Protein 8D4W (pdb70)

Sequence (136 aa):
IDWDQMNNQVIKEFRETGGKAGGLFEGSSPLVLVHHTGAKSGKQQRIAPLVPLLDGDRIYIFGSKGGADSHPDWYHNLVANPDTVVVELGTETFFPVKARVLTTGAERDEIYAKQVAVAPQFGDYQRRKTTRVIPVVELQRV

B-factor: mean 30.89, std 14.67, range [15.56, 97.84]

Radius of gyration: 14.44 Å; Cα contacts (8 Å, |Δi|>4): 246; chains: 1; bounding box: 36×35×35 Å

Secondary structure (DSSP, 8-state):
--HHHHHHHHHHHHHHHTS---GGGTTS--EEEEEE-TTT--EEEEEE--EEETTEEEEE--GGG-SS--HHHHHHHH--EEEEEETTEEEEEEEEE--HHHHHHHHHHHHHH-THHHHHHHH-SSPPPEEEEEE-

Structure (mmCIF, N/CA/C/O backbone):
data_8D4W
#
_entry.id   8D4W
#
_cell.length_a   128.809
_cell.length_b   128.809
_cell.length_c   128.809
_cell.angle_alpha   90.000
_cell.angle_beta   90.000
_cell.angle_gamma   90.000
#
_symmetry.space_group_name_H-M   'I 41 3 2'
#
loop_
_entity.id
_entity.type
_entity.pdbx_description
1 polymer 'Cell entry (Mce) related family protein'
2 non-polymer GLYCEROL
3 non-polymer DI(HYDROXYETHYL)ETHER
4 water water
#
loop_
_atom_site.group_PDB
_atom_site.id
_atom_site.type_symbol
_atom_site.label_atom_id
_atom_site.label_alt_id
_atom_site.label_comp_id
_atom_site.label_asym_id
_atom_site.label_entity_id
_atom_site.label_seq_id
_atom_site.pdbx_PDB_ins_code
_atom_site.Cartn_x
_atom_site.Cartn_y
_atom_site.Cartn_z
_atom_site.occupancy
_atom_site.B_iso_or_equiv
_atom_site.auth_seq_id
_atom_site.auth_comp_id
_atom_site.auth_asym_id
_atom_site.auth_atom_id
_atom_site.pdbx_PDB_model_num
ATOM 1 N N . ILE A 1 5 ? 30.004 0.834 -9.328 1.00 79.49 5 ILE A N 1
ATOM 2 C CA . ILE A 1 5 ? 29.378 0.434 -10.589 1.00 82.90 5 ILE A CA 1
ATOM 3 C C . ILE A 1 5 ? 28.492 1.523 -11.208 1.00 86.06 5 ILE A C 1
ATOM 4 O O . ILE A 1 5 ? 27.467 1.907 -10.646 1.00 86.49 5 ILE A O 1
ATOM 9 N N . ASP A 1 6 ? 28.900 2.012 -12.378 1.00 83.09 6 ASP A N 1
ATOM 10 C CA . ASP A 1 6 ? 28.198 3.094 -13.068 1.00 82.46 6 ASP A CA 1
ATOM 11 C C . ASP A 1 6 ? 27.075 2.468 -13.887 1.00 77.30 6 ASP A C 1
ATOM 12 O O . ASP A 1 6 ? 27.290 2.008 -15.011 1.00 75.75 6 ASP A O 1
ATOM 17 N N . TRP A 1 7 ? 25.864 2.464 -13.326 1.00 74.21 7 TRP A N 1
ATOM 18 C CA . TRP A 1 7 ? 24.726 1.869 -14.020 1.00 76.24 7 TRP A CA 1
ATOM 19 C C . TRP A 1 7 ? 24.286 2.713 -15.208 1.00 75.09 7 TRP A C 1
ATOM 20 O O . TRP A 1 7 ? 23.818 2.169 -16.215 1.00 68.95 7 TRP A O 1
ATOM 31 N N . ASP A 1 8 ? 24.425 4.037 -15.108 1.00 77.67 8 ASP A N 1
ATOM 32 C CA . ASP A 1 8 ? 23.958 4.916 -16.174 1.00 77.39 8 ASP A CA 1
ATOM 33 C C . ASP A 1 8 ? 24.806 4.760 -17.429 1.00 73.82 8 ASP A C 1
ATOM 34 O O . ASP A 1 8 ? 24.277 4.759 -18.547 1.00 72.16 8 ASP A O 1
ATOM 39 N N . GLN A 1 9 ? 26.123 4.630 -17.265 1.00 74.76 9 GLN A N 1
ATOM 40 C CA . GLN A 1 9 ? 26.985 4.360 -18.410 1.00 71.74 9 GLN A CA 1
ATOM 41 C C . GLN A 1 9 ? 26.772 2.945 -18.923 1.00 64.30 9 GLN A C 1
ATOM 42 O O . GLN A 1 9 ? 26.741 2.713 -20.138 1.00 63.22 9 GLN A O 1
ATOM 48 N N . MET A 1 10 ? 26.611 1.988 -18.011 1.00 61.38 10 MET A N 1
ATOM 49 C CA . MET A 1 10 ? 26.453 0.597 -18.398 1.00 57.25 10 MET A CA 1
ATOM 50 C C . MET A 1 10 ? 25.103 0.332 -19.053 1.00 54.71 10 MET A C 1
ATOM 51 O O . MET A 1 10 ? 24.937 -0.716 -19.682 1.00 51.67 10 MET A O 1
ATOM 56 N N . ASN A 1 11 ? 24.163 1.276 -18.955 1.00 54.07 11 ASN A N 1
ATOM 57 C CA . ASN A 1 11 ? 22.902 1.166 -19.682 1.00 47.76 11 ASN A CA 1
ATOM 58 C C . ASN A 1 11 ? 23.127 1.281 -21.186 1.00 46.14 11 ASN A C 1
ATOM 59 O O . ASN A 1 11 ? 22.654 0.443 -21.964 1.00 37.60 11 ASN A O 1
ATOM 64 N N . ASN A 1 12 ? 23.843 2.322 -21.617 1.00 47.93 12 ASN A N 1
ATOM 65 C CA . ASN A 1 12 ? 24.089 2.499 -23.043 1.00 41.73 12 ASN A CA 1
ATOM 66 C C . ASN A 1 12 ? 24.976 1.395 -23.600 1.00 40.57 12 ASN A C 1
ATOM 67 O O . ASN A 1 12 ? 24.817 1.002 -24.761 1.00 36.53 12 ASN A O 1
ATOM 72 N N . GLN A 1 13 ? 25.903 0.879 -22.789 1.00 41.76 13 GLN A N 1
ATOM 73 C CA . GLN A 1 13 ? 26.759 -0.216 -23.234 1.00 37.44 13 GLN A CA 1
ATOM 74 C C . GLN A 1 13 ? 25.963 -1.502 -23.413 1.00 34.29 13 GLN A C 1
ATOM 75 O O . GLN A 1 13 ? 26.218 -2.269 -24.349 1.00 35.34 13 GLN A O 1
ATOM 81 N N . VAL A 1 14 ? 25.005 -1.759 -22.517 1.00 33.39 14 VAL A N 1
ATOM 82 C CA . VAL A 1 14 ? 24.171 -2.952 -22.637 1.00 34.64 14 VAL A CA 1
ATOM 83 C C . VAL A 1 14 ? 23.271 -2.851 -23.863 1.00 29.90 14 VAL A C 1
ATOM 84 O O . VAL A 1 14 ? 23.077 -3.829 -24.587 1.00 30.34 14 VAL A O 1
ATOM 88 N N . ILE A 1 15 ? 22.721 -1.663 -24.119 1.00 27.67 15 ILE A N 1
ATOM 89 C CA . ILE A 1 15 ? 21.890 -1.459 -25.308 1.00 26.22 15 ILE A CA 1
ATOM 90 C C . ILE A 1 15 ? 22.694 -1.731 -26.576 1.00 30.64 15 ILE A C 1
ATOM 91 O O . ILE A 1 15 ? 22.228 -2.421 -27.493 1.00 25.85 15 ILE A O 1
ATOM 96 N N . LYS A 1 16 ? 23.912 -1.182 -26.647 1.00 29.93 16 LYS A N 1
ATOM 97 C CA . LYS A 1 16 ? 24.805 -1.458 -27.766 1.00 32.00 16 LYS A CA 1
ATOM 98 C C . LYS A 1 16 ? 25.050 -2.951 -27.927 1.00 34.70 16 LYS A C 1
ATOM 99 O O . LYS A 1 16 ? 24.921 -3.495 -29.026 1.00 34.38 16 LYS A O 1
ATOM 105 N N . GLU A 1 17 ? 25.437 -3.623 -26.845 1.00 32.74 17 GLU A N 1
ATOM 106 C CA . GLU A 1 17 ? 25.765 -5.040 -26.938 1.00 37.40 17 GLU A CA 1
ATOM 107 C C . GLU A 1 17 ? 24.548 -5.858 -27.372 1.00 34.74 17 GLU A C 1
ATOM 108 O O . GLU A 1 17 ? 24.654 -6.730 -28.246 1.00 34.15 17 GLU A O 1
ATOM 114 N N . PHE A 1 18 ? 23.378 -5.561 -26.802 1.00 28.64 18 PHE A N 1
ATOM 115 C CA . PHE A 1 18 ? 22.144 -6.231 -27.206 1.00 27.21 18 PHE A CA 1
ATOM 116 C C . PHE A 1 18 ? 21.914 -6.084 -28.704 1.00 30.65 18 PHE A C 1
ATOM 117 O O . PHE A 1 18 ? 21.664 -7.064 -29.416 1.00 29.45 18 PHE A O 1
ATOM 125 N N . ARG A 1 19 ? 21.983 -4.855 -29.209 1.00 26.10 19 ARG A N 1
ATOM 126 C CA . ARG A 1 19 ? 21.667 -4.646 -30.614 1.00 26.42 19 ARG A CA 1
ATOM 127 C C . ARG A 1 19 ? 22.689 -5.304 -31.531 1.00 32.90 19 ARG A C 1
ATOM 128 O O . ARG A 1 19 ? 22.327 -5.820 -32.595 1.00 40.29 19 ARG A O 1
ATOM 136 N N . GLU A 1 20 ? 23.967 -5.305 -31.140 1.00 32.91 20 GLU A N 1
ATOM 137 C CA . GLU A 1 20 ? 25.008 -5.867 -31.991 1.00 38.29 20 GLU A CA 1
ATOM 138 C C . GLU A 1 20 ? 25.020 -7.388 -31.998 1.00 40.61 20 GLU A C 1
ATOM 139 O O . GLU A 1 20 ? 25.541 -7.981 -32.948 1.00 44.84 20 GLU A O 1
ATOM 145 N N . THR A 1 21 ? 24.473 -8.028 -30.968 1.00 34.75 21 THR A N 1
ATOM 146 C CA . THR A 1 21 ? 24.460 -9.482 -30.874 1.00 37.48 21 THR A CA 1
ATOM 147 C C . THR A 1 21 ? 23.106 -10.081 -31.227 1.00 35.26 21 THR A C 1
ATOM 148 O O . THR A 1 21 ? 22.937 -11.299 -31.111 1.00 38.61 21 THR A O 1
ATOM 152 N N . GLY A 1 22 ? 22.149 -9.271 -31.663 1.00 34.56 22 GLY A N 1
ATOM 153 C CA . GLY A 1 22 ? 20.831 -9.801 -31.958 1.00 33.17 22 GLY A CA 1
ATOM 154 C C . GLY A 1 22 ? 20.110 -10.239 -30.701 1.00 29.70 22 GLY A C 1
ATOM 155 O O . GLY A 1 22 ? 19.435 -11.280 -30.704 1.00 29.53 22 GLY A O 1
ATOM 156 N N . GLY A 1 23 ? 20.276 -9.492 -29.616 1.00 27.89 23 GLY A N 1
ATOM 157 C CA . GLY A 1 23 ? 19.577 -9.796 -28.385 1.00 28.77 23 GLY A CA 1
ATOM 158 C C . GLY A 1 23 ? 20.203 -10.913 -27.599 1.00 31.63 23 GLY A C 1
ATOM 159 O O . GLY A 1 23 ? 19.508 -11.596 -26.840 1.00 37.37 23 GLY A O 1
ATOM 160 N N . LYS A 1 24 ? 21.507 -11.133 -27.767 1.00 27.03 24 LYS A N 1
ATOM 161 C CA . LYS A 1 2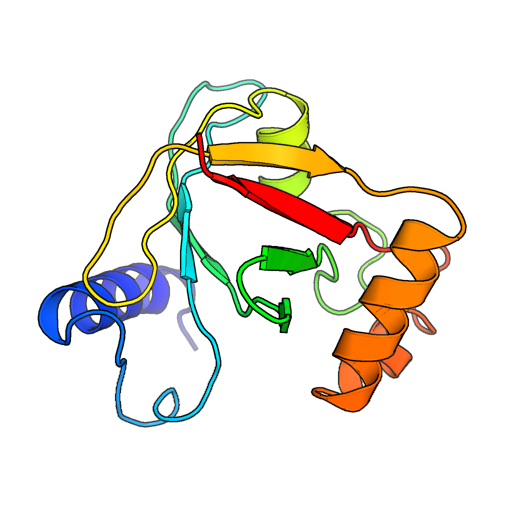4 ? 22.223 -12.201 -27.080 1.00 30.10 24 LYS A CA 1
ATOM 162 C C . LYS A 1 24 ? 23.436 -11.597 -26.379 1.00 33.23 24 LYS A C 1
ATOM 163 O O . LYS A 1 24 ? 24.586 -11.893 -26.698 1.00 36.72 24 LYS A O 1
ATOM 169 N N . ALA A 1 25 ? 23.156 -10.705 -25.429 1.00 34.04 25 ALA A N 1
ATOM 170 C CA . ALA A 1 25 ? 24.218 -10.011 -24.718 1.00 35.85 25 ALA A CA 1
ATOM 171 C C . ALA A 1 25 ? 25.129 -11.025 -24.041 1.00 39.57 25 ALA A C 1
ATOM 172 O O . ALA A 1 25 ? 24.665 -12.030 -23.493 1.00 35.17 25 ALA A O 1
ATOM 174 N N . GLY A 1 26 ? 26.430 -10.762 -24.093 1.00 39.54 26 GLY A N 1
ATOM 175 C CA . GLY A 1 26 ? 27.438 -11.685 -23.625 1.00 43.35 26 GLY A CA 1
ATOM 176 C C . GLY A 1 26 ? 27.997 -11.316 -22.266 1.00 47.06 26 GLY A C 1
ATOM 177 O O . GLY A 1 26 ? 27.391 -10.568 -21.489 1.00 43.71 26 GLY A O 1
ATOM 178 N N . GLY A 1 27 ? 29.175 -11.859 -21.975 1.00 50.49 27 GLY A N 1
ATOM 179 C CA . GLY A 1 27 ? 29.798 -11.602 -20.689 1.00 55.34 27 GLY A CA 1
ATOM 180 C C . GLY A 1 27 ? 28.926 -12.088 -19.551 1.00 51.99 27 GLY A C 1
ATOM 181 O O . GLY A 1 27 ? 28.320 -13.165 -19.609 1.00 45.34 27 GLY A O 1
ATOM 182 N N . LEU A 1 28 ? 28.835 -11.271 -18.501 1.00 53.95 28 LEU A N 1
ATOM 183 C CA . LEU A 1 28 ? 28.057 -11.669 -17.334 1.00 57.83 28 LEU A CA 1
ATOM 184 C C . LEU A 1 28 ? 26.554 -11.662 -17.581 1.00 41.45 28 LEU A C 1
ATOM 185 O O . LEU A 1 28 ? 25.806 -12.137 -16.721 1.00 52.21 28 LEU A O 1
ATOM 190 N N . PHE A 1 29 ? 26.090 -11.158 -18.728 1.00 47.44 29 PHE A N 1
ATOM 191 C CA . PHE A 1 29 ? 24.673 -11.182 -19.076 1.00 33.20 29 PHE A CA 1
ATOM 192 C C . PHE A 1 29 ? 24.272 -12.379 -19.919 1.00 42.32 29 PHE A C 1
ATOM 193 O O . PHE A 1 29 ? 23.099 -12.488 -20.274 1.00 36.82 29 PHE A O 1
ATOM 201 N N . GLU A 1 30 ? 25.208 -13.279 -20.230 1.00 36.25 30 GLU A N 1
ATOM 202 C CA . GLU A 1 30 ? 25.029 -14.228 -21.327 1.00 36.72 30 GLU A CA 1
ATOM 203 C C . GLU A 1 30 ? 23.716 -15.005 -21.259 1.00 36.42 30 GLU A C 1
ATOM 204 O O . GLU A 1 30 ? 23.012 -15.142 -22.263 1.00 44.06 30 GLU A O 1
ATOM 210 N N . GLY A 1 31 ? 23.385 -15.557 -20.106 1.00 34.27 31 GLY A N 1
ATOM 211 C CA . GLY A 1 31 ? 22.228 -16.424 -20.038 1.00 31.45 31 GLY A CA 1
ATOM 212 C C . GLY A 1 31 ? 20.931 -15.791 -19.586 1.00 26.90 31 GLY A C 1
ATOM 213 O O . GLY A 1 31 ? 19.911 -16.487 -19.515 1.00 31.53 31 GLY A O 1
ATOM 214 N N A SER A 1 32 ? 20.927 -14.508 -19.275 0.22 26.93 32 SER A N 1
ATOM 215 N N B SER A 1 32 ? 20.925 -14.504 -19.302 0.78 26.90 32 SER A N 1
ATOM 216 C CA A SER A 1 32 ? 19.730 -13.946 -18.666 0.22 27.72 32 SER A CA 1
ATOM 217 C CA B SER A 1 32 ? 19.742 -13.915 -18.698 0.78 27.67 32 SER A CA 1
ATOM 218 C C A SER A 1 32 ? 18.689 -13.618 -19.733 0.22 26.38 32 SER A C 1
ATOM 219 C C B SER A 1 32 ? 18.685 -13.633 -19.760 0.78 26.35 32 SER A C 1
ATOM 220 O O A SER A 1 32 ? 19.038 -13.110 -20.804 0.22 25.08 32 SER A O 1
ATOM 221 O O B SER A 1 32 ? 19.014 -13.135 -20.842 0.78 25.04 32 SER A O 1
ATOM 226 N N . PRO A 1 33 ? 17.411 -13.892 -19.468 1.00 27.32 33 PRO A N 1
ATOM 227 C CA . PRO A 1 33 ? 16.358 -13.331 -20.316 1.00 26.67 33 PRO A CA 1
ATOM 228 C C . PRO A 1 33 ? 16.530 -11.817 -20.319 1.00 26.34 33 PRO A C 1
ATOM 229 O O . PRO A 1 33 ? 16.823 -11.210 -19.286 1.00 27.99 33 PRO A O 1
ATOM 233 N N . LEU A 1 34 ? 16.361 -11.198 -21.493 1.00 24.92 34 LEU A N 1
ATOM 234 C CA . LEU A 1 34 ? 16.562 -9.752 -21.603 1.00 25.03 34 LEU A CA 1
ATOM 235 C C . LEU A 1 34 ? 15.764 -9.147 -22.759 1.00 24.12 34 LEU A C 1
ATOM 236 O O . LEU A 1 34 ? 15.721 -9.724 -23.853 1.00 24.96 34 LEU A O 1
ATOM 241 N N . VAL A 1 35 ? 15.116 -8.013 -22.502 1.00 18.99 35 VAL A N 1
ATOM 242 C CA . VAL A 1 35 ? 14.425 -7.229 -23.525 1.00 19.61 35 VAL A CA 1
ATOM 243 C C . VAL A 1 35 ? 14.793 -5.767 -23.334 1.00 18.75 35 VAL A C 1
ATOM 244 O O . VAL A 1 35 ? 15.121 -5.336 -22.223 1.00 20.26 35 VAL A O 1
ATOM 248 N N . LEU A 1 36 ? 14.736 -4.990 -24.411 1.00 18.60 36 LEU A N 1
ATOM 249 C CA . LEU A 1 36 ? 14.863 -3.537 -24.291 1.00 18.68 36 LEU A CA 1
ATOM 250 C C . LEU A 1 36 ? 13.471 -2.927 -24.415 1.00 18.74 36 LEU A C 1
ATOM 251 O O . LEU A 1 36 ? 12.805 -3.112 -25.440 1.00 20.38 36 LEU A O 1
ATOM 256 N N . VAL A 1 37 ? 13.026 -2.219 -23.384 1.00 18.69 37 VAL A N 1
ATOM 257 C CA . VAL A 1 37 ? 11.676 -1.657 -23.354 1.00 17.85 37 VAL A CA 1
ATOM 258 C C . VAL A 1 37 ? 11.779 -0.143 -23.452 1.00 18.07 37 VAL A C 1
ATOM 259 O O . VAL A 1 37 ? 12.352 0.507 -22.563 1.00 19.96 37 VAL A O 1
ATOM 263 N N . HIS A 1 38 ? 11.205 0.429 -24.510 1.00 19.95 38 HIS A N 1
ATOM 264 C CA . HIS A 1 38 ? 11.134 1.876 -24.638 1.00 18.70 38 HIS A CA 1
ATOM 265 C C . HIS A 1 38 ? 9.984 2.397 -23.785 1.00 19.31 38 HIS A C 1
ATOM 266 O O . HIS A 1 38 ? 8.930 1.762 -23.678 1.00 21.71 38 HIS A O 1
ATOM 273 N N . HIS A 1 39 ? 10.202 3.538 -23.134 1.00 20.35 39 HIS A N 1
ATOM 274 C CA . HIS A 1 39 ? 9.138 4.130 -22.330 1.00 20.32 39 HIS A CA 1
ATOM 275 C C . HIS A 1 39 ? 9.245 5.637 -22.386 1.00 24.08 39 HIS A C 1
ATOM 276 O O . HIS A 1 39 ? 10.345 6.193 -22.426 1.00 25.05 39 HIS A O 1
ATOM 283 N N . THR A 1 40 ? 8.084 6.291 -22.382 1.00 25.93 40 THR A N 1
ATOM 284 C CA . THR A 1 40 ? 7.975 7.733 -22.536 1.00 29.47 40 THR A CA 1
ATOM 285 C C . THR A 1 40 ? 7.515 8.346 -21.219 1.00 30.20 40 THR A C 1
ATOM 286 O O . THR A 1 40 ? 6.495 7.930 -20.655 1.00 29.22 40 THR A O 1
ATOM 290 N N . GLY A 1 41 ? 8.285 9.310 -20.726 1.00 31.53 41 GLY A N 1
ATOM 291 C CA . GLY A 1 41 ? 7.966 10.010 -19.491 1.00 31.16 41 GLY A CA 1
ATOM 292 C C . GLY A 1 41 ? 6.529 10.478 -19.369 1.00 33.27 41 GLY A C 1
ATOM 293 O O . GLY A 1 41 ? 5.997 11.149 -20.261 1.00 36.92 41 GLY A O 1
ATOM 294 N N . ALA A 1 42 ? 5.897 10.144 -18.244 1.00 35.26 42 ALA A N 1
ATOM 295 C CA . ALA A 1 42 ? 4.480 10.452 -18.066 1.00 38.53 42 ALA A CA 1
ATOM 296 C C . ALA A 1 42 ? 4.214 11.948 -18.172 1.00 46.06 42 ALA A C 1
ATOM 297 O O . ALA A 1 42 ? 3.175 12.367 -18.698 1.00 47.28 42 ALA A O 1
ATOM 299 N N . LYS A 1 43 ? 5.141 12.766 -17.682 1.00 39.81 43 LYS A N 1
ATOM 300 C CA . LYS A 1 43 ? 5.002 14.214 -17.710 1.00 52.15 43 LYS A CA 1
ATOM 301 C C . LYS A 1 43 ? 5.808 14.862 -18.824 1.00 57.56 43 LYS A C 1
ATOM 302 O O . LYS A 1 43 ? 5.307 15.764 -19.506 1.00 59.28 43 LYS A O 1
ATOM 308 N N . SER A 1 44 ? 7.042 14.402 -19.035 1.00 62.61 44 SER A N 1
ATOM 309 C CA . SER A 1 44 ? 7.951 15.062 -19.963 1.00 58.60 44 SER A CA 1
ATOM 310 C C . SER A 1 44 ? 7.676 14.684 -21.409 1.00 59.34 44 SER A C 1
ATOM 311 O O . SER A 1 44 ? 7.868 15.510 -22.310 1.00 61.76 44 SER A O 1
ATOM 314 N N . GLY A 1 45 ? 7.229 13.457 -21.652 1.00 44.70 45 GLY A N 1
ATOM 315 C CA . GLY A 1 45 ? 7.259 12.933 -22.996 1.00 46.49 45 GLY A CA 1
ATOM 316 C C . GLY A 1 45 ? 8.629 12.484 -23.445 1.00 44.04 45 GLY A C 1
ATOM 317 O O . GLY A 1 45 ? 8.800 12.153 -24.624 1.00 43.13 45 GLY A O 1
ATOM 318 N N . LYS A 1 46 ? 9.606 12.441 -22.536 1.00 40.22 46 LYS A N 1
ATOM 319 C CA . LYS A 1 46 ? 10.971 12.062 -22.891 1.00 41.61 46 LYS A CA 1
ATOM 320 C C . LYS A 1 46 ? 11.121 10.547 -22.953 1.00 31.23 46 LYS A C 1
ATOM 321 O O . LYS A 1 46 ? 10.733 9.832 -22.022 1.00 30.19 46 LYS A O 1
ATOM 327 N N A GLN A 1 47 ? 11.734 10.066 -24.031 0.51 29.84 47 GLN A N 1
ATOM 328 N N B GLN A 1 47 ? 11.697 10.058 -24.047 0.49 29.85 47 GLN A N 1
ATOM 329 C CA A GLN A 1 47 ? 11.852 8.638 -24.275 0.51 28.07 47 GLN A CA 1
ATOM 330 C CA B GLN A 1 47 ? 11.821 8.623 -24.251 0.49 28.07 47 GLN A CA 1
ATOM 331 C C A GLN A 1 47 ? 13.155 8.081 -23.715 0.51 27.04 47 GLN A C 1
ATOM 332 C C B GLN A 1 47 ? 13.137 8.086 -23.705 0.49 27.05 47 GLN A C 1
ATOM 333 O O A GLN A 1 47 ? 14.223 8.680 -23.872 0.51 28.93 47 GLN A O 1
ATOM 334 O O B GLN A 1 47 ? 14.193 8.704 -23.859 0.49 28.94 47 GLN A O 1
ATOM 345 N N . ARG A 1 48 ? 13.054 6.914 -23.082 1.00 24.81 48 ARG A N 1
ATOM 346 C CA . ARG A 1 48 ? 14.195 6.217 -22.509 1.00 25.49 48 ARG A CA 1
ATOM 347 C C . ARG A 1 48 ? 14.082 4.736 -22.867 1.00 22.19 48 ARG A C 1
ATOM 348 O O . ARG A 1 48 ? 13.016 4.239 -23.241 1.00 24.05 48 ARG A O 1
ATOM 356 N N . ILE A 1 49 ? 15.193 4.027 -22.747 1.00 23.63 49 ILE A N 1
ATOM 357 C CA . ILE A 1 49 ? 15.219 2.584 -22.986 1.00 22.49 49 ILE A CA 1
ATOM 358 C C . ILE A 1 49 ? 15.630 1.893 -21.698 1.00 23.29 49 ILE A C 1
ATOM 359 O O . ILE A 1 49 ? 16.694 2.195 -21.141 1.00 25.43 49 ILE A O 1
ATOM 364 N N . ALA A 1 50 ? 14.811 0.957 -21.246 1.00 21.56 50 ALA A N 1
ATOM 365 C CA . ALA A 1 50 ? 15.108 0.178 -20.048 1.00 21.49 50 ALA A CA 1
ATOM 366 C C . ALA A 1 50 ? 15.447 -1.245 -20.449 1.00 19.63 50 ALA A C 1
ATOM 367 O O . ALA A 1 50 ? 14.555 -1.979 -20.912 1.00 20.10 50 ALA A O 1
ATOM 369 N N . PRO A 1 51 ? 16.688 -1.701 -20.264 1.00 20.18 51 PRO A N 1
ATOM 370 C CA . PRO A 1 51 ? 16.972 -3.145 -20.398 1.00 19.10 51 PRO A CA 1
ATOM 371 C C . PRO A 1 51 ? 16.416 -3.843 -19.168 1.00 20.49 51 PRO A C 1
ATOM 372 O O . PRO A 1 51 ? 16.756 -3.489 -18.032 1.00 23.56 51 PRO A O 1
ATOM 376 N N . LEU A 1 52 ? 15.495 -4.776 -19.381 1.00 18.00 52 LEU A N 1
ATOM 377 C CA . LEU A 1 52 ? 14.760 -5.419 -18.311 1.00 17.54 52 LEU A CA 1
ATOM 378 C C . LEU A 1 52 ? 14.768 -6.922 -18.525 1.00 19.49 52 LEU A C 1
ATOM 379 O O . LEU A 1 52 ? 14.807 -7.405 -19.656 1.00 19.25 52 LEU A O 1
ATOM 384 N N . VAL A 1 53 ? 14.730 -7.661 -17.420 1.00 19.53 53 VAL A N 1
ATOM 385 C CA . VAL A 1 53 ? 14.670 -9.120 -17.454 1.00 20.37 53 VAL A CA 1
ATOM 386 C C . VAL A 1 53 ? 13.198 -9.529 -17.458 1.00 19.46 53 VAL A C 1
ATOM 387 O O . VAL A 1 53 ? 12.513 -9.341 -16.442 1.00 20.73 53 VAL A O 1
ATOM 391 N N . PRO A 1 54 ? 12.690 -10.094 -18.540 1.00 18.20 54 PRO A N 1
ATOM 392 C CA . PRO A 1 54 ? 11.276 -10.451 -18.617 1.00 19.46 54 PRO A CA 1
ATOM 393 C C . PRO A 1 54 ? 11.081 -11.899 -18.190 1.00 18.11 54 PRO A C 1
ATOM 394 O O . PRO A 1 54 ? 12.042 -12.665 -18.027 1.00 20.02 54 PRO A O 1
ATOM 398 N N . LEU A 1 55 ? 9.806 -12.261 -18.009 1.00 17.57 55 LEU A N 1
ATOM 399 C CA . LEU A 1 55 ? 9.385 -13.656 -18.056 1.00 17.04 55 LEU A CA 1
ATOM 400 C C . LEU A 1 55 ? 8.889 -13.926 -19.475 1.00 18.47 55 LEU A C 1
ATOM 401 O O . LEU A 1 55 ? 8.012 -13.200 -19.978 1.00 18.22 55 LEU A O 1
ATOM 406 N N . LEU A 1 56 ? 9.493 -14.891 -20.148 1.00 19.57 56 LEU A N 1
ATOM 407 C CA . LEU A 1 56 ? 9.137 -15.241 -21.526 1.00 20.02 56 LEU A CA 1
ATOM 408 C C . LEU A 1 56 ? 8.358 -16.548 -21.451 1.00 21.48 56 LEU A C 1
ATOM 409 O O . LEU A 1 56 ? 8.931 -17.640 -21.500 1.00 26.66 56 LEU A O 1
ATOM 414 N N . ASP A 1 57 ? 7.051 -16.435 -21.257 1.00 24.46 57 ASP A N 1
ATOM 415 C CA . ASP A 1 57 ? 6.202 -17.580 -20.947 1.00 27.76 57 ASP A CA 1
ATOM 416 C C . ASP A 1 57 ? 5.489 -17.946 -22.233 1.00 34.03 57 ASP A C 1
ATOM 417 O O . ASP A 1 57 ? 4.565 -17.244 -22.660 1.00 34.36 57 ASP A O 1
ATOM 422 N N . GLY A 1 58 ? 5.929 -19.032 -22.858 1.00 35.74 58 GLY A N 1
ATOM 423 C CA . GLY A 1 58 ? 5.471 -19.308 -24.204 1.00 34.76 58 GLY A CA 1
ATOM 424 C C . GLY A 1 58 ? 5.896 -18.162 -25.094 1.00 34.77 58 GLY A C 1
ATOM 425 O O . GLY A 1 58 ? 7.068 -17.771 -25.119 1.00 37.13 58 GLY A O 1
ATOM 426 N N . ASP A 1 59 ? 4.925 -17.587 -25.804 1.00 33.88 59 ASP A N 1
ATOM 427 C CA . ASP A 1 59 ? 5.153 -16.455 -26.692 1.00 32.93 59 ASP A CA 1
ATOM 428 C C . ASP A 1 59 ? 4.721 -15.121 -26.085 1.00 34.20 59 ASP A C 1
ATOM 429 O O . ASP A 1 59 ? 4.610 -14.124 -26.805 1.00 33.06 59 ASP A O 1
ATOM 434 N N . ARG A 1 60 ? 4.482 -15.068 -24.785 1.00 25.89 60 ARG A N 1
ATOM 435 C CA . ARG A 1 60 ? 4.083 -13.823 -24.158 1.00 23.28 60 ARG A CA 1
ATOM 436 C C . ARG A 1 60 ? 5.247 -13.259 -23.359 1.00 22.49 60 ARG A C 1
ATOM 437 O O . ARG A 1 60 ? 6.171 -13.983 -22.978 1.00 23.63 60 ARG A O 1
ATOM 445 N N . ILE A 1 61 ? 5.216 -11.949 -23.143 1.00 19.03 61 ILE A N 1
ATOM 446 C CA . ILE A 1 61 ? 6.341 -11.212 -22.577 1.00 18.25 61 ILE A CA 1
ATOM 447 C C . ILE A 1 61 ? 5.820 -10.434 -21.380 1.00 17.63 61 ILE A C 1
ATOM 448 O O . ILE A 1 61 ? 4.911 -9.609 -21.541 1.00 18.02 61 ILE A O 1
ATOM 453 N N . TYR A 1 62 ? 6.394 -10.656 -20.192 1.00 16.34 62 TYR A N 1
ATOM 454 C CA . TYR A 1 62 ? 5.989 -9.929 -18.998 1.00 15.87 62 TYR A CA 1
ATOM 455 C C . TYR A 1 62 ? 7.198 -9.293 -18.326 1.00 15.95 62 TYR A C 1
ATOM 456 O O . TYR A 1 62 ? 8.292 -9.878 -18.315 1.00 16.87 62 TYR A O 1
ATOM 465 N N . ILE A 1 63 ? 6.991 -8.116 -17.740 1.00 16.55 63 ILE A N 1
ATOM 466 C CA . ILE A 1 63 ? 8.012 -7.416 -16.974 1.00 15.56 63 ILE A CA 1
ATOM 467 C C . ILE A 1 63 ? 7.446 -7.073 -15.601 1.00 16.22 63 ILE A C 1
ATOM 468 O O . ILE A 1 63 ? 6.225 -7.067 -15.382 1.00 17.77 63 ILE A O 1
ATOM 473 N N . PHE A 1 64 ? 8.352 -6.836 -14.659 1.00 16.43 64 PHE A N 1
ATOM 474 C CA . PHE A 1 64 ? 8.012 -6.809 -13.231 1.00 16.98 64 PHE A CA 1
ATOM 475 C C . PHE A 1 64 ? 8.534 -5.539 -12.584 1.00 17.27 64 PHE A C 1
ATOM 476 O O . PHE A 1 64 ? 9.739 -5.265 -12.648 1.00 17.85 64 PHE A O 1
ATOM 484 N N . GLY A 1 65 ? 7.642 -4.781 -11.942 1.00 17.08 65 GLY A N 1
ATOM 485 C CA . GLY A 1 65 ? 8.070 -3.537 -11.329 1.00 17.63 65 GLY A CA 1
ATOM 486 C C . GLY A 1 65 ? 8.662 -3.701 -9.946 1.00 17.35 65 GLY A C 1
ATOM 487 O O . GLY A 1 65 ? 8.251 -3.020 -9.006 1.00 18.22 65 GLY A O 1
ATOM 488 N N . SER A 1 66 ? 9.636 -4.606 -9.803 1.00 18.12 66 SER A N 1
ATOM 489 C CA . SER A 1 66 ? 10.116 -4.953 -8.464 1.00 18.17 66 SER A CA 1
ATOM 490 C C . SER A 1 66 ? 10.898 -3.827 -7.787 1.00 18.48 66 SER A C 1
ATOM 491 O O . SER A 1 66 ? 10.772 -3.640 -6.570 1.00 18.06 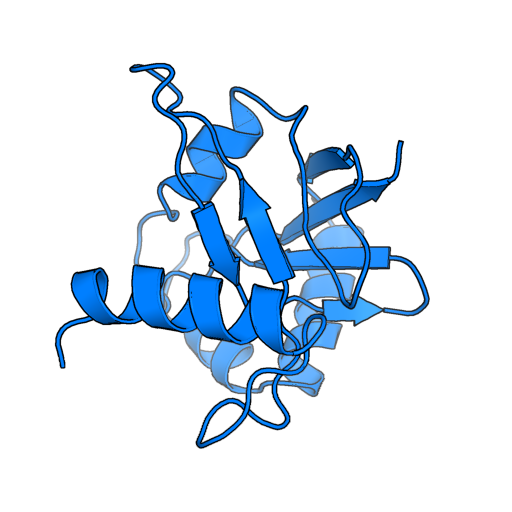66 SER A O 1
ATOM 494 N N . LYS A 1 67 ? 11.762 -3.130 -8.527 1.00 19.55 67 LYS A N 1
ATOM 495 C CA . LYS A 1 67 ? 12.599 -2.067 -7.965 1.00 20.84 67 LYS A CA 1
ATOM 496 C C . LYS A 1 67 ? 13.295 -2.534 -6.682 1.00 20.21 67 LYS A C 1
ATOM 497 O O . LYS A 1 67 ? 13.368 -1.820 -5.682 1.00 20.97 67 LYS A O 1
ATOM 503 N N . GLY A 1 68 ? 13.806 -3.769 -6.714 1.00 22.49 68 GLY A N 1
ATOM 504 C CA . GLY A 1 68 ? 14.550 -4.267 -5.564 1.00 23.37 68 GLY A CA 1
ATOM 505 C C . GLY A 1 68 ? 13.763 -4.407 -4.276 1.00 22.03 68 GLY A C 1
ATOM 506 O O . GLY A 1 68 ? 14.363 -4.502 -3.205 1.00 23.79 68 GLY A O 1
ATOM 507 N N . GLY A 1 69 ? 12.429 -4.420 -4.344 1.00 19.92 69 GLY A N 1
ATOM 508 C CA . GLY A 1 69 ? 11.622 -4.436 -3.137 1.00 20.38 69 GLY A CA 1
ATOM 509 C C . GLY A 1 69 ? 11.428 -3.083 -2.486 1.00 19.76 69 GLY A C 1
ATOM 510 O O . GLY A 1 69 ? 11.032 -3.024 -1.329 1.00 21.72 69 GLY A O 1
ATOM 511 N N . ALA A 1 70 ? 11.654 -1.992 -3.227 1.00 21.13 70 ALA A N 1
ATOM 512 C CA . ALA A 1 70 ? 11.459 -0.644 -2.709 1.00 22.21 70 ALA A CA 1
ATOM 513 C C . ALA A 1 70 ? 9.975 -0.377 -2.458 1.00 21.14 70 ALA A C 1
ATOM 514 O O . ALA A 1 70 ? 9.103 -1.084 -2.966 1.00 20.58 70 ALA A O 1
ATOM 516 N N . ASP A 1 71 ? 9.698 0.675 -1.693 1.00 22.41 71 ASP A N 1
ATOM 517 C CA . ASP A 1 71 ? 8.312 1.060 -1.430 1.00 22.08 71 ASP A CA 1
ATOM 518 C C . ASP A 1 71 ? 7.702 1.896 -2.554 1.00 23.68 71 ASP A C 1
ATOM 519 O O . ASP A 1 71 ? 6.544 2.302 -2.428 1.00 26.14 71 ASP A O 1
ATOM 524 N N . SER A 1 72 ? 8.443 2.191 -3.623 1.00 21.64 72 SER A N 1
ATOM 525 C CA . SER A 1 72 ? 7.919 2.912 -4.776 1.00 22.05 72 SER A CA 1
ATOM 526 C C . SER A 1 72 ? 8.036 2.048 -6.024 1.00 20.84 72 SER A C 1
ATOM 527 O O . SER A 1 72 ? 8.848 1.121 -6.098 1.00 20.34 72 SER A O 1
ATOM 530 N N . HIS A 1 73 ? 7.187 2.335 -7.021 1.00 21.23 73 HIS A N 1
ATOM 531 C CA . HIS A 1 73 ? 7.251 1.685 -8.314 1.00 20.40 73 HIS A CA 1
ATOM 532 C C . HIS A 1 73 ? 8.377 2.314 -9.133 1.00 20.26 73 HIS A C 1
ATOM 533 O O . HIS A 1 73 ? 8.735 3.473 -8.915 1.00 21.74 73 HIS A O 1
ATOM 540 N N . PRO A 1 74 ? 8.944 1.568 -10.074 1.00 19.36 74 PRO A N 1
ATOM 541 C CA . PRO A 1 74 ? 9.929 2.165 -10.988 1.00 19.44 74 PRO A CA 1
ATOM 542 C C . PRO A 1 74 ? 9.273 3.174 -11.921 1.00 21.46 74 PRO A C 1
ATOM 543 O O . PRO A 1 74 ? 8.089 3.074 -12.261 1.00 20.96 74 PRO A O 1
ATOM 547 N N . ASP A 1 75 ? 10.064 4.159 -12.351 1.00 22.28 75 ASP A N 1
ATOM 548 C CA . ASP A 1 75 ? 9.524 5.201 -13.219 1.00 21.68 75 ASP A CA 1
ATOM 549 C C . ASP A 1 75 ? 8.952 4.610 -14.503 1.00 22.57 75 ASP A C 1
ATOM 550 O O . ASP A 1 75 ? 7.933 5.093 -15.012 1.00 22.46 75 ASP A O 1
ATOM 555 N N . TRP A 1 76 ? 9.602 3.581 -15.060 1.00 20.44 76 TRP A N 1
ATOM 556 C CA . TRP A 1 76 ? 9.100 3.006 -16.307 1.00 20.01 76 TRP A CA 1
ATOM 557 C C . TRP A 1 76 ? 7.698 2.450 -16.156 1.00 19.50 76 TRP A C 1
ATOM 558 O O . TRP A 1 76 ? 6.937 2.438 -17.134 1.00 20.88 76 TRP A O 1
ATOM 569 N N . TYR A 1 77 ? 7.323 2.008 -14.947 1.00 17.18 77 TYR A N 1
ATOM 570 C CA . TYR A 1 77 ? 5.965 1.525 -14.747 1.00 19.51 77 TYR A CA 1
ATOM 571 C C . TYR A 1 77 ? 4.958 2.657 -14.906 1.00 20.24 77 TYR A C 1
ATOM 572 O O . TYR A 1 77 ? 3.976 2.517 -15.642 1.00 20.94 77 TYR A O 1
ATOM 581 N N . HIS A 1 78 ? 5.168 3.777 -14.205 1.00 19.08 78 HIS A N 1
ATOM 582 C CA . HIS A 1 78 ? 4.292 4.930 -14.362 1.00 21.38 78 HIS A CA 1
ATOM 583 C C . HIS A 1 78 ? 4.283 5.407 -15.803 1.00 21.89 78 HIS A C 1
ATOM 584 O O . HIS A 1 78 ? 3.244 5.845 -16.298 1.00 24.30 78 HIS A O 1
ATOM 591 N N . ASN A 1 79 ? 5.420 5.303 -16.499 1.00 20.87 79 ASN A N 1
ATOM 592 C CA . ASN A 1 79 ? 5.474 5.765 -17.882 1.00 21.88 79 ASN A CA 1
ATOM 593 C C . ASN A 1 79 ? 4.648 4.879 -18.810 1.00 21.29 79 ASN A C 1
ATOM 594 O O . ASN A 1 79 ? 3.959 5.388 -19.713 1.00 23.08 79 ASN A O 1
ATOM 599 N N . LEU A 1 80 ? 4.677 3.567 -18.588 1.00 20.58 80 LEU A N 1
ATOM 600 C CA . LEU A 1 80 ? 3.883 2.666 -19.410 1.00 21.81 80 LEU A CA 1
ATOM 601 C C . LEU A 1 80 ? 2.399 2.755 -19.087 1.00 23.31 80 LEU A C 1
ATOM 602 O O . LEU A 1 80 ? 1.574 2.571 -19.981 1.00 24.38 80 LEU A O 1
ATOM 607 N N . VAL A 1 81 ? 2.032 3.052 -17.834 1.00 21.93 81 VAL A N 1
ATOM 608 C CA . VAL A 1 81 ? 0.625 3.288 -17.514 1.00 24.20 81 VAL A CA 1
ATOM 609 C C . VAL A 1 81 ? 0.119 4.518 -18.250 1.00 25.30 81 VAL A C 1
ATOM 610 O O . VAL A 1 81 ? -0.983 4.522 -18.822 1.00 28.12 81 VAL A O 1
ATOM 614 N N . ALA A 1 82 ? 0.936 5.572 -18.289 1.00 25.20 82 ALA A N 1
ATOM 615 C CA . ALA A 1 82 ? 0.519 6.804 -18.945 1.00 26.59 82 ALA A CA 1
ATOM 616 C C . ALA A 1 82 ? 0.535 6.677 -20.464 1.00 26.34 82 ALA A C 1
ATOM 617 O O . ALA A 1 82 ? -0.300 7.292 -21.145 1.00 31.04 82 ALA A O 1
ATOM 619 N N . ASN A 1 83 ? 1.483 5.907 -21.004 1.00 26.09 83 ASN A N 1
ATOM 620 C CA . ASN A 1 83 ? 1.732 5.809 -22.447 1.00 26.66 83 ASN A CA 1
ATOM 621 C C . ASN A 1 83 ? 1.975 4.346 -22.791 1.00 22.78 83 ASN A C 1
ATOM 622 O O . ASN A 1 83 ? 3.118 3.914 -22.984 1.00 23.33 83 ASN A O 1
ATOM 627 N N . PRO A 1 84 ? 0.911 3.542 -22.875 1.00 23.24 84 PRO A N 1
ATOM 628 C CA . PRO A 1 84 ? 1.086 2.091 -23.032 1.00 23.37 84 PRO A CA 1
ATOM 629 C C . PRO A 1 84 ? 1.448 1.624 -24.428 1.00 21.87 84 PRO A C 1
ATOM 630 O O . PRO A 1 84 ? 1.845 0.466 -24.573 1.00 22.35 84 PRO A O 1
ATOM 634 N N . ASP A 1 85 ? 1.333 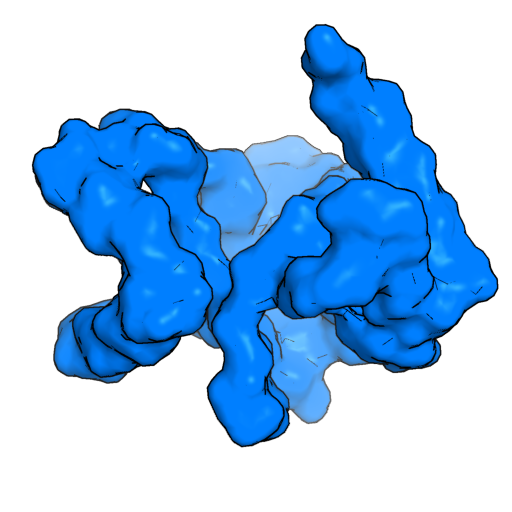2.459 -25.447 1.00 22.13 85 ASP A N 1
ATOM 635 C CA . ASP A 1 85 ? 1.706 2.096 -26.808 1.00 24.05 85 ASP A CA 1
ATOM 636 C C . ASP A 1 85 ? 3.187 2.391 -26.960 1.00 23.31 85 ASP A C 1
ATOM 637 O O . ASP A 1 85 ? 3.593 3.559 -26.976 1.00 27.92 85 ASP A O 1
ATOM 642 N N . THR A 1 86 ? 3.989 1.342 -27.089 1.00 21.31 86 THR A N 1
ATOM 643 C CA . THR A 1 86 ? 5.435 1.526 -27.107 1.00 21.02 86 THR A CA 1
ATOM 644 C C . THR A 1 86 ? 6.082 0.458 -27.986 1.00 20.87 86 THR A C 1
ATOM 645 O O . THR A 1 86 ? 5.428 -0.144 -28.847 1.00 21.48 86 THR A O 1
ATOM 649 N N . VAL A 1 87 ? 7.384 0.274 -27.807 1.00 19.92 87 VAL A N 1
ATOM 650 C CA . VAL A 1 87 ? 8.200 -0.620 -28.619 1.00 21.27 87 VAL A CA 1
ATOM 651 C C . VAL A 1 87 ? 9.049 -1.482 -27.694 1.00 20.58 87 VAL A C 1
ATOM 652 O O . VAL A 1 87 ? 9.533 -1.004 -26.659 1.00 20.37 87 VAL A O 1
ATOM 656 N N A VAL A 1 88 ? 9.223 -2.752 -28.049 0.59 19.04 88 VAL A N 1
ATOM 657 N N B VAL A 1 88 ? 9.242 -2.744 -28.083 0.41 19.11 88 VAL A N 1
ATOM 658 C CA A VAL A 1 88 ? 10.151 -3.632 -27.345 0.59 18.80 88 VAL A CA 1
ATOM 659 C CA B VAL A 1 88 ? 10.119 -3.682 -27.393 0.41 18.79 88 VAL A CA 1
ATOM 660 C C A VAL A 1 88 ? 11.091 -4.283 -28.357 0.59 20.52 88 VAL A C 1
ATOM 661 C C B VAL A 1 88 ? 11.104 -4.273 -28.394 0.41 20.59 88 VAL A C 1
ATOM 662 O O A VAL A 1 88 ? 10.703 -4.572 -29.499 0.59 21.16 88 VAL A O 1
ATOM 663 O O B VAL A 1 88 ? 10.756 -4.527 -29.556 0.41 21.06 88 VAL A O 1
ATOM 670 N N . GLU A 1 89 ? 12.347 -4.466 -27.956 1.00 18.16 89 GLU A N 1
ATOM 671 C CA . GLU A 1 89 ? 13.338 -5.204 -28.732 1.00 19.46 89 GLU A CA 1
ATOM 672 C C . GLU A 1 89 ? 13.601 -6.532 -28.039 1.00 19.41 89 GLU A C 1
ATOM 673 O O . GLU A 1 89 ? 13.884 -6.561 -26.833 1.00 19.94 89 GLU A O 1
ATOM 679 N N . LEU A 1 90 ? 13.416 -7.625 -28.783 1.00 20.64 90 LEU A N 1
ATOM 680 C CA . LEU A 1 90 ? 13.539 -8.988 -28.257 1.00 21.50 90 LEU A CA 1
ATOM 681 C C . LEU A 1 90 ? 14.250 -9.811 -29.314 1.00 24.60 90 LEU A C 1
ATOM 682 O O . LEU A 1 90 ? 13.799 -9.869 -30.467 1.00 25.54 90 LEU A O 1
ATOM 687 N N . GLY A 1 91 ? 15.371 -10.433 -28.949 1.00 22.71 91 GLY A N 1
ATOM 688 C CA . GLY A 1 91 ? 16.102 -11.186 -29.953 1.00 24.43 91 GLY A CA 1
ATOM 689 C C . GLY A 1 91 ? 16.563 -10.258 -31.060 1.00 25.63 91 GLY A C 1
ATOM 690 O O . GLY A 1 91 ? 17.073 -9.160 -30.804 1.00 25.74 91 GLY A O 1
ATOM 691 N N . THR A 1 92 ? 16.350 -10.674 -32.303 1.00 26.09 92 THR A N 1
ATOM 692 C CA . THR A 1 92 ? 16.722 -9.869 -33.459 1.00 26.96 92 THR A CA 1
ATOM 693 C C . THR A 1 92 ? 15.596 -8.962 -33.939 1.00 29.09 92 THR A C 1
ATOM 694 O O . THR A 1 92 ? 15.749 -8.309 -34.980 1.00 32.95 92 THR A O 1
ATOM 698 N N . GLU A 1 93 ? 14.470 -8.925 -33.237 1.00 26.80 93 GLU A N 1
ATOM 699 C CA . GLU A 1 93 ? 13.295 -8.205 -33.698 1.00 28.40 93 GLU A CA 1
ATOM 700 C C . GLU A 1 93 ? 12.958 -7.015 -32.807 1.00 24.81 93 GLU A C 1
ATOM 701 O O . GLU A 1 93 ? 13.351 -6.943 -31.639 1.00 23.78 93 GLU A O 1
ATOM 707 N N . THR A 1 94 ? 12.196 -6.089 -33.381 1.00 26.91 94 THR A N 1
ATOM 708 C CA . THR A 1 94 ? 11.685 -4.904 -32.705 1.00 27.18 94 THR A CA 1
ATOM 709 C C . THR A 1 94 ? 10.215 -4.820 -33.081 1.00 26.11 94 THR A C 1
ATOM 710 O O . THR A 1 94 ? 9.893 -4.816 -34.272 1.00 32.28 94 THR A O 1
ATOM 714 N N A PHE A 1 95 ? 9.338 -4.665 -32.102 0.52 26.06 95 PHE A N 1
ATOM 715 N N B PHE A 1 95 ? 9.315 -4.808 -32.069 0.48 26.14 95 PHE A N 1
ATOM 716 C CA A PHE A 1 95 ? 7.950 -4.672 -32.520 0.52 27.25 95 PHE A CA 1
ATOM 717 C CA B PHE A 1 95 ? 7.845 -4.935 -32.168 0.48 27.67 95 PHE A CA 1
ATOM 718 C C A PHE A 1 95 ? 7.100 -3.779 -31.633 0.52 22.81 95 PHE A C 1
ATOM 719 C C B PHE A 1 95 ? 7.133 -3.708 -31.593 0.48 22.78 95 PHE A C 1
ATOM 720 O O A PHE A 1 95 ? 7.432 -3.538 -30.462 0.52 20.59 95 PHE A O 1
ATOM 721 O O B PHE A 1 95 ? 7.563 -3.193 -30.555 0.48 20.40 95 PHE A O 1
ATOM 736 N N . PRO A 1 96 ? 6.013 -3.253 -32.182 1.00 20.89 96 PRO A N 1
ATOM 737 C CA . PRO A 1 96 ? 5.109 -2.399 -31.411 1.00 20.06 96 PRO A CA 1
ATOM 738 C C . PRO A 1 96 ? 4.338 -3.253 -30.414 1.00 21.82 96 PRO A C 1
ATOM 739 O O . PRO A 1 96 ? 3.907 -4.371 -30.720 1.00 22.97 96 PRO A O 1
ATOM 743 N N . VAL A 1 97 ? 4.148 -2.714 -29.217 1.00 20.68 97 VAL A N 1
ATOM 744 C CA . VAL A 1 97 ? 3.421 -3.420 -28.166 1.00 20.36 97 VAL A CA 1
ATOM 745 C C . VAL A 1 97 ? 2.457 -2.466 -27.481 1.00 21.69 97 VAL A C 1
ATOM 746 O O . VAL A 1 97 ? 2.597 -1.240 -27.539 1.00 23.22 97 VAL A O 1
ATOM 750 N N . LYS A 1 98 ? 1.463 -3.055 -26.817 1.00 21.21 98 LYS A N 1
ATOM 751 C CA . LYS A 1 98 ? 0.576 -2.335 -25.912 1.00 21.89 98 LYS A CA 1
ATOM 752 C C . LYS A 1 98 ? 0.780 -2.912 -24.518 1.00 22.00 98 LYS A C 1
ATOM 753 O O . LYS A 1 98 ? 0.588 -4.114 -24.301 1.00 23.04 98 LYS A O 1
ATOM 759 N N . ALA A 1 99 ? 1.204 -2.074 -23.581 1.00 20.12 99 ALA A N 1
ATOM 760 C CA . ALA A 1 99 ? 1.402 -2.528 -22.210 1.00 18.87 99 ALA A CA 1
ATOM 761 C C . ALA A 1 99 ? 0.060 -2.724 -21.508 1.00 22.65 99 ALA A C 1
ATOM 762 O O . ALA A 1 99 ? -0.828 -1.864 -21.583 1.00 24.73 99 ALA A O 1
ATOM 764 N N . ARG A 1 100 ? -0.087 -3.868 -20.835 1.00 19.88 100 ARG A N 1
ATOM 765 C CA . ARG A 1 100 ? -1.295 -4.200 -20.087 1.00 21.15 100 ARG A CA 1
ATOM 766 C C . ARG A 1 100 ? -0.896 -4.547 -18.668 1.00 18.66 100 ARG A C 1
ATOM 767 O O . ARG A 1 100 ? -0.093 -5.454 -18.464 1.00 18.90 100 ARG A O 1
ATOM 775 N N . VAL A 1 101 ? -1.453 -3.846 -17.692 1.00 20.02 101 VAL A N 1
ATOM 776 C CA . VAL A 1 101 ? -1.163 -4.105 -16.286 1.00 19.37 101 VAL A CA 1
ATOM 777 C C . VAL A 1 101 ? -2.051 -5.250 -15.802 1.00 18.82 101 VAL A C 1
ATOM 778 O O . VAL A 1 101 ? -3.277 -5.170 -15.866 1.00 21.34 101 VAL A O 1
ATOM 782 N N . LEU A 1 102 ? -1.435 -6.321 -15.318 1.00 18.11 102 LEU A N 1
ATOM 783 C CA . LEU A 1 102 ? -2.185 -7.470 -14.823 1.00 18.71 102 LEU A CA 1
ATOM 784 C C . LEU A 1 102 ? -2.720 -7.185 -13.419 1.00 19.63 102 LEU A C 1
ATOM 785 O O . LEU A 1 102 ? -2.136 -6.413 -12.652 1.00 20.52 102 LEU A O 1
ATOM 790 N N A THR A 1 103 ? -3.835 -7.824 -13.081 0.37 20.55 103 THR A N 1
ATOM 791 N N B THR A 1 103 ? -3.811 -7.857 -13.070 0.63 20.52 103 THR A N 1
ATOM 792 C CA A THR A 1 103 ? -4.413 -7.693 -11.748 0.37 21.54 103 THR A CA 1
ATOM 793 C CA B THR A 1 103 ? -4.398 -7.702 -11.746 0.63 21.47 103 THR A CA 1
ATOM 794 C C A THR A 1 103 ? -4.876 -9.059 -11.275 0.37 23.84 103 THR A C 1
ATOM 795 C C B THR A 1 103 ? -4.987 -9.034 -11.306 0.63 23.93 103 THR A C 1
ATOM 796 O O A THR A 1 103 ? -4.828 -10.044 -12.016 0.37 22.74 103 THR A O 1
ATOM 797 O O B THR A 1 103 ? -5.135 -9.970 -12.098 0.63 22.85 103 THR A O 1
ATOM 804 N N . GLY A 1 104 ? -5.319 -9.108 -10.020 1.00 24.13 104 GLY A N 1
ATOM 805 C CA . GLY A 1 104 ? -6.033 -10.270 -9.511 1.00 25.73 104 GLY A CA 1
ATOM 806 C C . GLY A 1 104 ? -5.251 -11.562 -9.628 1.00 23.47 104 GLY A C 1
ATOM 807 O O . GLY A 1 104 ? -4.020 -11.606 -9.493 1.00 24.09 104 GLY A O 1
ATOM 808 N N . ALA A 1 105 ? -5.994 -12.638 -9.903 1.00 23.67 105 ALA A N 1
ATOM 809 C CA . ALA A 1 105 ? -5.396 -13.972 -9.949 1.00 24.09 105 ALA A CA 1
ATOM 810 C C . ALA A 1 105 ? -4.387 -14.100 -11.083 1.00 24.19 105 ALA A C 1
ATOM 811 O O . ALA A 1 105 ? -3.368 -14.784 -10.939 1.00 25.82 105 ALA A O 1
ATOM 813 N N . GLU A 1 106 ? -4.655 -13.461 -12.225 1.00 22.77 106 GLU A N 1
ATOM 814 C CA . GLU A 1 106 ? -3.711 -13.533 -13.340 1.00 23.20 106 GLU A CA 1
ATOM 815 C C . GLU A 1 106 ? -2.360 -12.937 -12.949 1.00 20.76 106 GLU A C 1
ATOM 816 O O . GLU A 1 106 ? -1.298 -13.517 -13.236 1.00 21.29 106 GLU A O 1
ATOM 822 N N . ARG A 1 107 ? -2.370 -11.789 -12.273 1.00 20.51 107 ARG A N 1
ATOM 823 C CA . ARG A 1 107 ? -1.124 -11.195 -11.809 1.00 19.96 107 ARG A CA 1
ATOM 824 C C . ARG A 1 107 ? -0.391 -12.127 -10.842 1.00 19.79 107 ARG A C 1
ATOM 825 O O . ARG A 1 107 ? 0.823 -12.322 -10.960 1.00 19.39 107 ARG A O 1
ATOM 833 N N . ASP A 1 108 ? -1.105 -12.698 -9.864 1.00 20.48 108 ASP A N 1
ATOM 834 C CA . ASP A 1 108 ? -0.458 -13.615 -8.916 1.00 20.38 108 ASP A CA 1
ATOM 835 C C . ASP A 1 108 ? 0.146 -14.834 -9.601 1.00 21.26 108 ASP A C 1
ATOM 836 O O . ASP A 1 108 ? 1.228 -15.304 -9.205 1.00 21.38 108 ASP A O 1
ATOM 841 N N . GLU A 1 109 ? -0.538 -15.383 -10.604 1.00 21.15 109 GLU A N 1
ATOM 842 C CA . GLU A 1 109 ? -0.024 -16.582 -11.261 1.00 21.60 109 GLU A CA 1
ATOM 843 C C . GLU A 1 109 ? 1.242 -16.285 -12.043 1.00 21.41 109 GLU A C 1
ATOM 844 O O . GLU A 1 109 ? 2.187 -17.086 -12.038 1.00 22.19 109 GLU A O 1
ATOM 850 N N . ILE A 1 110 ? 1.277 -15.149 -12.737 1.00 18.85 110 ILE A N 1
ATOM 851 C CA . ILE A 1 110 ? 2.476 -14.792 -13.484 1.00 19.09 110 ILE A CA 1
ATOM 852 C C . ILE A 1 110 ? 3.624 -14.448 -12.543 1.00 18.77 110 ILE A C 1
ATOM 853 O O . ILE A 1 110 ? 4.770 -14.865 -12.773 1.00 17.92 110 ILE A O 1
ATOM 858 N N . TYR A 1 111 ? 3.342 -13.720 -11.458 1.00 19.26 111 TYR A N 1
ATOM 859 C CA . TYR A 1 111 ? 4.394 -13.436 -10.484 1.00 17.04 111 TYR A CA 1
ATOM 860 C C . TYR A 1 111 ? 4.996 -14.733 -9.934 1.00 18.71 111 TYR A C 1
ATOM 861 O O . TYR A 1 111 ? 6.227 -14.858 -9.835 1.00 19.27 111 TYR A O 1
ATOM 870 N N . ALA A 1 112 ? 4.156 -15.725 -9.620 1.00 19.35 112 ALA A N 1
ATOM 871 C CA . ALA A 1 112 ? 4.661 -16.992 -9.098 1.00 19.51 112 ALA A CA 1
ATOM 872 C C . ALA A 1 112 ? 5.554 -17.695 -10.119 1.00 21.32 112 ALA A C 1
ATOM 873 O O . ALA A 1 112 ? 6.534 -18.357 -9.751 1.00 22.21 112 ALA A O 1
ATOM 875 N N . LYS A 1 113 ? 5.231 -17.593 -11.410 1.00 21.31 113 LYS A N 1
ATOM 876 C CA . LYS A 1 113 ? 6.088 -18.203 -12.425 1.00 21.11 113 LYS A CA 1
ATOM 877 C C . LYS A 1 113 ? 7.470 -17.551 -12.428 1.00 18.68 113 LYS A C 1
ATOM 878 O O . LYS A 1 113 ? 8.491 -18.238 -12.578 1.00 21.44 113 LYS A O 1
ATOM 884 N N . GLN A 1 114 ? 7.528 -16.237 -12.223 1.00 18.32 114 GLN A N 1
ATOM 885 C CA . GLN A 1 114 ? 8.813 -15.538 -12.165 1.00 19.16 114 GLN A CA 1
ATOM 886 C C . GLN A 1 114 ? 9.588 -15.888 -10.893 1.00 20.92 114 GLN A C 1
ATOM 887 O O . GLN A 1 114 ? 10.814 -16.028 -10.942 1.00 20.43 114 GLN A O 1
ATOM 893 N N . VAL A 1 115 ? 8.899 -16.030 -9.753 1.00 19.03 115 VAL A N 1
ATOM 894 C CA . VAL A 1 115 ? 9.566 -16.471 -8.523 1.00 19.85 115 VAL A CA 1
ATOM 895 C C . VAL A 1 115 ? 10.209 -17.835 -8.726 1.00 22.16 115 VAL A C 1
ATOM 896 O O . VAL A 1 115 ? 11.304 -18.114 -8.206 1.00 23.76 115 VAL A O 1
ATOM 900 N N . ALA A 1 116 ? 9.560 -18.709 -9.508 1.00 21.91 116 ALA A N 1
ATOM 901 C CA . ALA A 1 116 ? 10.119 -20.029 -9.782 1.00 23.47 116 ALA A CA 1
ATOM 902 C C . ALA A 1 116 ? 11.379 -19.972 -10.650 1.00 22.46 116 ALA A C 1
ATOM 903 O O . ALA A 1 116 ? 12.235 -20.856 -10.537 1.00 26.86 116 ALA A O 1
ATOM 905 N N . VAL A 1 117 ? 11.513 -18.966 -11.516 1.00 22.77 117 VAL A N 1
ATOM 906 C CA . VAL A 1 117 ? 12.725 -18.788 -12.322 1.00 24.45 117 VAL A CA 1
ATOM 907 C C . VAL A 1 117 ? 13.808 -18.086 -11.515 1.00 21.45 117 VAL A C 1
ATOM 908 O O . VAL A 1 117 ? 14.986 -18.472 -11.555 1.00 21.49 117 VAL A O 1
ATOM 912 N N . ALA A 1 118 ? 13.416 -17.038 -10.791 1.00 21.31 118 ALA A N 1
ATOM 913 C CA . ALA A 1 118 ? 14.327 -16.117 -10.110 1.00 20.90 118 ALA A CA 1
ATOM 914 C C . ALA A 1 118 ? 13.813 -15.915 -8.688 1.00 19.97 118 ALA A C 1
ATOM 915 O O . ALA A 1 118 ? 12.952 -15.048 -8.448 1.00 19.96 118 ALA A O 1
ATOM 917 N N . PRO A 1 119 ? 14.328 -16.671 -7.721 1.00 21.01 119 PRO A N 1
ATOM 918 C CA . PRO A 1 119 ? 13.730 -16.656 -6.376 1.00 22.60 119 PRO A CA 1
ATOM 919 C C . PRO A 1 119 ? 13.823 -15.320 -5.655 1.00 21.31 119 PRO A C 1
ATOM 920 O O . PRO A 1 119 ? 13.046 -15.088 -4.715 1.00 23.76 119 PRO A O 1
ATOM 924 N N . GLN A 1 120 ? 14.738 -14.435 -6.045 1.00 21.65 120 GLN A N 1
ATOM 925 C CA . GLN A 1 120 ? 14.780 -13.120 -5.413 1.00 22.37 120 GLN A CA 1
ATOM 926 C C . GLN A 1 120 ? 13.453 -12.374 -5.516 1.00 21.72 120 GLN A C 1
ATOM 927 O O . GLN A 1 120 ? 13.195 -11.482 -4.693 1.00 20.21 120 GLN A O 1
ATOM 933 N N . PHE A 1 121 ? 12.605 -12.686 -6.510 1.00 18.97 121 PHE A N 1
ATOM 934 C CA . PHE A 1 121 ? 11.301 -12.040 -6.573 1.00 20.57 121 PHE A CA 1
ATOM 935 C C . PHE A 1 121 ? 10.426 -12.365 -5.368 1.00 19.72 121 PHE A C 1
ATOM 936 O O . PHE A 1 121 ? 9.564 -11.552 -5.008 1.00 19.03 121 PHE A O 1
ATOM 944 N N . GLY A 1 122 ? 10.616 -13.521 -4.727 1.00 20.20 122 GLY A N 1
ATOM 945 C CA . GLY A 1 122 ? 9.916 -13.768 -3.478 1.00 22.90 122 GLY A CA 1
ATOM 946 C C . GLY A 1 122 ? 10.368 -12.808 -2.401 1.00 22.19 122 GLY A C 1
ATOM 947 O O . GLY A 1 122 ? 9.547 -12.250 -1.664 1.00 21.96 122 GLY A O 1
ATOM 948 N N . ASP A 1 123 ? 11.677 -12.586 -2.307 1.00 21.04 123 ASP A N 1
ATOM 949 C CA . ASP A 1 123 ? 12.193 -11.641 -1.323 1.00 22.58 123 ASP A 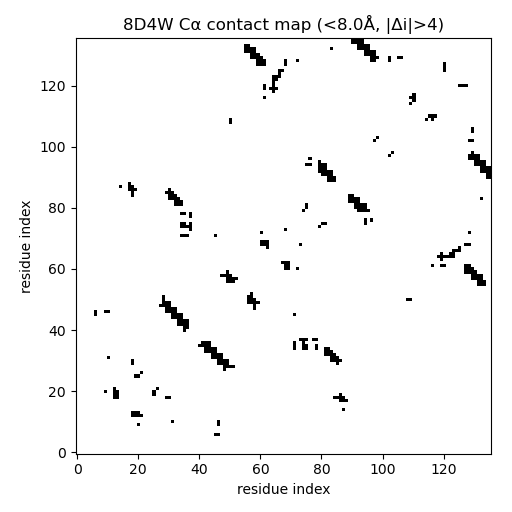CA 1
ATOM 950 C C . ASP A 1 123 ? 11.699 -10.233 -1.591 1.00 19.30 123 ASP A C 1
ATOM 951 O O . ASP A 1 123 ? 11.321 -9.526 -0.648 1.00 19.99 123 ASP A O 1
ATOM 956 N N . TYR A 1 124 ? 11.680 -9.817 -2.862 1.00 18.34 124 TYR A N 1
ATOM 957 C CA . TYR A 1 124 ? 11.264 -8.457 -3.178 1.00 18.63 124 TYR A CA 1
ATOM 958 C C . TYR A 1 124 ? 9.835 -8.210 -2.723 1.00 20.26 124 TYR A C 1
ATOM 959 O O . TYR A 1 124 ? 9.524 -7.153 -2.172 1.00 19.43 124 TYR A O 1
ATOM 968 N N . GLN A 1 125 ? 8.948 -9.183 -2.921 1.00 18.10 125 GLN A N 1
ATOM 969 C CA . GLN A 1 125 ? 7.569 -8.952 -2.514 1.00 17.85 125 GLN A CA 1
ATOM 970 C C . GLN A 1 125 ? 7.413 -9.017 -1.003 1.00 19.79 125 GLN A C 1
ATOM 971 O O . GLN A 1 125 ? 6.561 -8.322 -0.453 1.00 20.26 125 GLN A O 1
ATOM 977 N N A ARG A 1 126 ? 8.234 -9.818 -0.318 0.51 19.22 126 ARG A N 1
ATOM 978 N N B ARG A 1 126 ? 8.240 -9.811 -0.314 0.49 19.22 126 ARG A N 1
ATOM 979 C CA A ARG A 1 126 ? 8.188 -9.830 1.140 0.51 20.77 126 ARG A CA 1
ATOM 980 C CA B ARG A 1 126 ? 8.194 -9.850 1.146 0.49 20.76 126 ARG A CA 1
ATOM 981 C C A ARG A 1 126 ? 8.576 -8.471 1.700 0.51 20.43 126 ARG A C 1
ATOM 982 C C B ARG A 1 126 ? 8.702 -8.553 1.768 0.49 20.27 126 ARG A C 1
ATOM 983 O O A ARG A 1 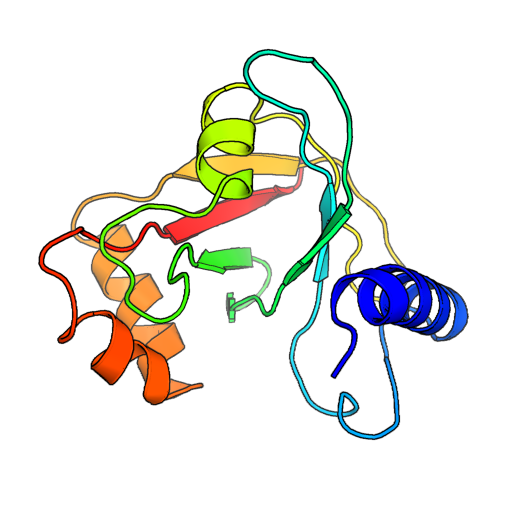126 ? 8.006 -8.021 2.703 0.51 20.32 126 ARG A O 1
ATOM 984 O O B ARG A 1 126 ? 8.328 -8.228 2.901 0.49 22.45 126 ARG A O 1
ATOM 999 N N . LYS A 1 127 ? 9.507 -7.785 1.030 1.00 20.35 127 LYS A N 1
ATOM 1000 C CA . LYS A 1 127 ? 10.119 -6.567 1.554 1.00 20.66 127 LYS A CA 1
ATOM 1001 C C . LYS A 1 127 ? 9.224 -5.337 1.512 1.00 21.27 127 LYS A C 1
ATOM 1002 O O . LYS A 1 127 ? 9.546 -4.347 2.174 1.00 25.17 127 LYS A O 1
ATOM 1008 N N . THR A 1 128 ? 8.145 -5.350 0.737 1.00 19.82 128 THR A N 1
ATOM 1009 C CA . THR A 1 128 ? 7.281 -4.179 0.646 1.00 20.77 128 THR A CA 1
ATOM 1010 C C . THR A 1 128 ? 5.820 -4.610 0.634 1.00 20.08 128 THR A C 1
ATOM 1011 O O . THR A 1 128 ? 5.471 -5.638 0.050 1.00 22.01 128 THR A O 1
ATOM 1015 N N . THR A 1 129 ? 4.956 -3.783 1.235 1.00 19.83 129 THR A N 1
ATOM 1016 C CA . THR A 1 129 ? 3.529 -4.043 1.103 1.00 23.77 129 THR A CA 1
ATOM 1017 C C . THR A 1 129 ? 2.958 -3.512 -0.196 1.00 23.95 129 THR A C 1
ATOM 1018 O O . THR A 1 129 ? 1.793 -3.791 -0.499 1.00 24.68 129 THR A O 1
ATOM 1022 N N . ARG A 1 130 ? 3.744 -2.749 -0.953 1.00 20.51 130 ARG A N 1
ATOM 1023 C CA . ARG A 1 130 ? 3.357 -2.364 -2.304 1.00 21.71 130 ARG A CA 1
ATOM 1024 C C . ARG A 1 130 ? 3.215 -3.622 -3.144 1.00 20.44 130 ARG A C 1
ATOM 1025 O O . ARG A 1 130 ? 4.113 -4.468 -3.154 1.00 21.03 130 ARG A O 1
ATOM 1033 N N . VAL A 1 131 ? 2.088 -3.757 -3.846 1.00 20.18 131 VAL A N 1
ATOM 1034 C CA . VAL A 1 131 ? 1.940 -4.851 -4.801 1.00 20.94 131 VAL A CA 1
ATOM 1035 C C . VAL A 1 131 ? 2.845 -4.591 -5.998 1.00 19.80 131 VAL A C 1
ATOM 1036 O O . VAL A 1 131 ? 2.703 -3.574 -6.689 1.00 20.22 131 VAL A O 1
ATOM 1040 N N . ILE A 1 132 ? 3.785 -5.493 -6.232 1.00 18.94 132 ILE A N 1
ATOM 1041 C CA . ILE A 1 132 ? 4.737 -5.302 -7.333 1.00 17.77 132 ILE A CA 1
ATOM 1042 C C . ILE A 1 132 ? 4.009 -5.489 -8.665 1.00 18.30 132 ILE A C 1
ATOM 1043 O O . ILE A 1 132 ? 3.389 -6.551 -8.894 1.00 18.52 132 ILE A O 1
ATOM 1048 N N . PRO A 1 133 ? 4.072 -4.527 -9.582 1.00 17.22 133 PRO A N 1
ATOM 1049 C CA . PRO A 1 133 ? 3.315 -4.660 -10.831 1.00 18.46 133 PRO A CA 1
ATOM 1050 C C . PRO A 1 133 ? 3.870 -5.749 -11.733 1.00 16.29 133 PRO A C 1
ATOM 1051 O O . PRO A 1 133 ? 5.076 -6.009 -11.785 1.00 16.87 133 PRO A O 1
ATOM 1055 N N . VAL A 1 134 ? 2.949 -6.389 -12.459 1.00 16.92 134 VAL A N 1
ATOM 1056 C CA . VAL A 1 134 ? 3.258 -7.270 -13.581 1.00 16.76 134 VAL A CA 1
ATOM 1057 C C . VAL A 1 134 ? 2.608 -6.674 -14.819 1.00 17.49 134 VAL A C 1
ATOM 1058 O O . VAL A 1 134 ? 1.400 -6.427 -14.836 1.00 17.82 134 VAL A O 1
ATOM 1062 N N . VAL A 1 135 ? 3.413 -6.452 -15.856 1.00 16.75 135 VAL A N 1
ATOM 1063 C CA . VAL A 1 135 ? 2.959 -5.790 -17.078 1.00 17.33 135 VAL A CA 1
ATOM 1064 C C . VAL A 1 135 ? 3.217 -6.749 -18.235 1.00 16.83 135 VAL A C 1
ATOM 1065 O O . VAL A 1 135 ? 4.357 -7.210 -18.433 1.00 17.33 135 VAL A O 1
ATOM 1069 N N . GLU A 1 136 ? 2.177 -7.058 -19.001 1.00 16.35 136 GLU A N 1
ATOM 1070 C CA . GLU A 1 136 ? 2.375 -7.801 -20.237 1.00 17.30 136 GLU A CA 1
ATOM 1071 C C . GLU A 1 136 ? 2.653 -6.812 -21.359 1.00 17.82 136 GLU A C 1
ATOM 1072 O O . GLU A 1 136 ? 1.910 -5.832 -21.530 1.00 19.32 136 GLU A O 1
ATOM 1078 N N . LEU A 1 137 ? 3.695 -7.076 -22.142 1.00 17.83 137 LEU A N 1
ATOM 1079 C CA . LEU A 1 137 ? 3.950 -6.316 -23.366 1.00 18.72 137 LEU A CA 1
ATOM 1080 C C . LEU A 1 137 ? 3.310 -7.104 -24.503 1.00 18.97 137 LEU A C 1
ATOM 1081 O O . LEU A 1 137 ? 3.868 -8.098 -24.977 1.00 20.76 137 LEU 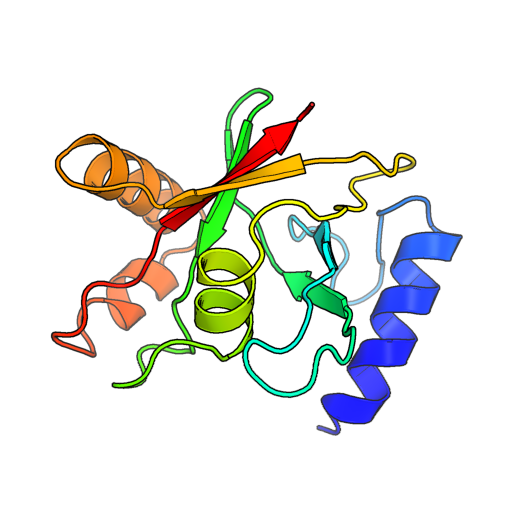A O 1
ATOM 1086 N N . GLN A 1 138 ? 2.107 -6.697 -24.915 1.00 19.50 138 GLN A N 1
ATOM 1087 C CA . GLN A 1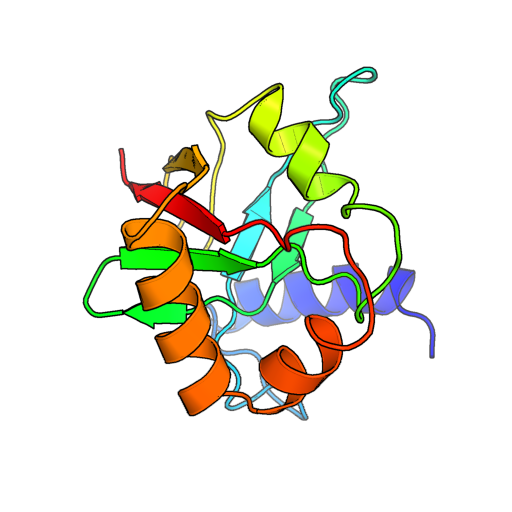 138 ? 1.322 -7.440 -25.896 1.00 20.81 138 GLN A CA 1
ATOM 1088 C C . GLN A 1 138 ? 1.704 -6.992 -27.299 1.00 21.77 138 GLN A C 1
ATOM 1089 O O . GLN A 1 138 ? 1.540 -5.817 -27.645 1.00 23.56 138 GLN A O 1
ATOM 1095 N N . ARG A 1 139 ? 2.152 -7.935 -28.125 1.00 22.69 139 ARG A N 1
ATOM 1096 C CA . ARG A 1 139 ? 2.508 -7.626 -29.505 1.00 25.66 139 ARG A CA 1
ATOM 1097 C C . ARG A 1 139 ? 1.290 -7.138 -30.274 1.00 31.57 139 ARG A C 1
ATOM 1098 O O . ARG A 1 139 ? 0.212 -7.738 -30.204 1.00 32.34 139 ARG A O 1
ATOM 1106 N N . VAL A 1 140 ? 1.468 -6.058 -31.034 1.00 26.83 140 VAL A N 1
ATOM 1107 C CA . VAL A 1 140 ? 0.416 -5.557 -31.907 1.00 33.09 140 VAL A CA 1
ATOM 1108 C C . VAL A 1 140 ? 0.511 -6.235 -33.266 1.00 39.71 140 VAL A C 1
ATOM 1109 O O . VAL A 1 140 ? -0.472 -6.798 -33.754 1.00 47.12 140 VAL A O 1
#

Solvent-accessible surface area: 7844 Å² total; per-residue (Å²): 154,79,159,125,106,46,50,106,97,11,15,128,68,3,125,124,45,18,19,142,6,22,66,188,70,135,74,49,52,23,0,0,0,26,13,36,7,53,202,89,46,108,107,113,40,12,32,32,71,1,15,79,45,70,123,114,1,4,1,14,0,13,99,43,4,35,122,56,46,14,106,23,30,87,11,3,81,53,52,35,103,18,50,0,13,39,27,117,113,88,24,78,1,94,11,73,59,6,102,53,72,67,23,82,114,12,13,61,95,2,46,89,95,17,95,89,19,14,67,57,48,178,139,9,143,28,97,0,10,0,0,9,2,59,119,133

Nearest PDB structures (foldseek):
  8d4w-assembly1_A-2  TM=1.007E+00  e=1.444E-30  Mycolicibacterium smegmatis
  3r5w-assembly1_A  TM=9.329E-01  e=1.137E-13  Mycobacterium tuberculosis
  7kl8-assembly1_B  TM=8.901E-01  e=1.460E-13  Mycobacterium tuberculosis
  3r5y-assembly3_C  TM=8.913E-01  e=1.137E-13  Nocardia farcinica
  3r5z-assembly2_B  TM=8.836E-01  e=1.997E-13  Nocardia farcinica

Foldseek 3Di:
DPVVVVQVVQVVQCQVQQNQRDDPCRPFAWKWWWFAQLPPRDIDIDIFGWD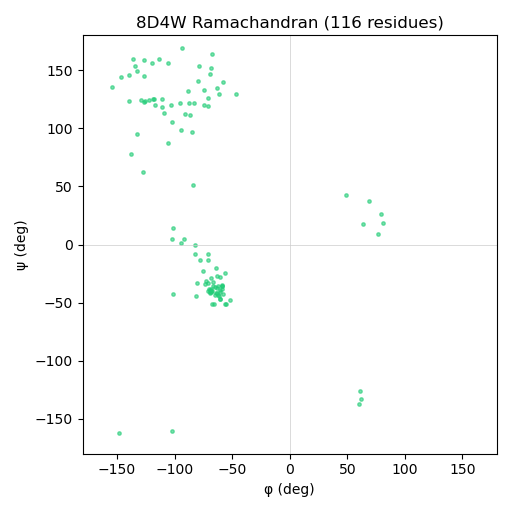CDPPWTKGKQLVLLDQDGDRRVVRCVNPQFTWMRGGNDIFTWGKDKDDDPVFVVRLVVVCVVPVVSVVSCVSYVPDMIMIIGHGD

CATH classification: 2.30.110.10